Protein AF-A0AAJ4MZG4-F1 (afdb_monomer_lite)

Secondary structure (DSSP, 8-state):
--HHHHHHHHHT--GGGEEEEHHHHHHS--SSEEEEEE-S-THHHHHTT-EES--S--S-S-EEEEETTEEEEEE--HHHHHHHHHHHHHHHHH--TTS-TTSHHHHHHHHHHHHHHHHHHHHHS-----------

pLDDT: mean 84.73, std 14.46, range [44.34, 97.12]

Radius of gyration: 17.93 Å; chains: 1; bounding box: 34×56×42 Å

Organism: Agrobacterium tumefaciens (NCBI:txid358)

Foldseek 3Di:
DDPLVVVCVLLVHDSVQKDFFAPCLQPVDDQATEIEGQHQDCVSCVSSVWDFPDPDDDPDQFTWTDDPRYIYGYHNDPVVSVVVNVLRVLLSVQDDPVADSHDPVSVVVSVVVSVVVVVVVVVVDDPPPPPPDPDD

Structure (mmCIF, N/CA/C/O backbone):
data_AF-A0AAJ4MZG4-F1
#
_entry.id   AF-A0AAJ4MZG4-F1
#
loop_
_atom_site.group_PDB
_atom_site.id
_atom_site.type_symbol
_atom_site.label_atom_id
_atom_site.label_alt_id
_atom_site.label_comp_id
_atom_site.label_asym_id
_atom_site.label_entity_id
_atom_site.label_seq_id
_atom_site.pdbx_PDB_ins_code
_atom_site.Cartn_x
_atom_site.Cartn_y
_atom_site.Cartn_z
_atom_site.occupancy
_atom_site.B_iso_or_equiv
_atom_site.auth_seq_id
_atom_site.auth_comp_id
_atom_site.auth_asym_id
_atom_site.auth_atom_id
_atom_site.pdbx_PDB_model_num
ATOM 1 N N . MET A 1 1 ? -12.271 -14.783 2.545 1.00 46.56 1 MET A N 1
ATOM 2 C CA . MET A 1 1 ? -12.123 -13.377 2.980 1.00 46.56 1 MET A CA 1
ATOM 3 C C . MET A 1 1 ? -10.800 -12.880 2.448 1.00 46.56 1 MET A C 1
ATOM 5 O O . MET A 1 1 ? -9.836 -13.629 2.546 1.00 46.56 1 MET A O 1
ATOM 9 N N . THR A 1 2 ? -10.761 -11.690 1.850 1.00 60.81 2 THR A N 1
ATOM 10 C CA . THR A 1 2 ? -9.483 -11.046 1.522 1.00 60.81 2 THR A CA 1
ATOM 11 C C . THR A 1 2 ? -8.802 -10.603 2.814 1.00 60.81 2 THR A C 1
ATOM 13 O O . THR A 1 2 ? -9.474 -10.344 3.819 1.00 60.81 2 THR A O 1
ATOM 16 N N . THR A 1 3 ? -7.476 -10.518 2.795 1.00 82.44 3 THR A N 1
ATOM 17 C CA . THR A 1 3 ? -6.683 -10.096 3.955 1.00 82.44 3 THR A CA 1
ATOM 18 C C . THR A 1 3 ? -7.025 -8.656 4.378 1.00 82.44 3 THR A C 1
ATOM 20 O O . THR A 1 3 ? -7.066 -8.361 5.566 1.00 82.44 3 THR A O 1
ATOM 23 N N . GLU A 1 4 ? -7.416 -7.785 3.439 1.00 94.19 4 GLU A N 1
ATOM 24 C CA . GLU A 1 4 ? -7.865 -6.404 3.716 1.00 94.19 4 GLU A CA 1
ATOM 25 C C . GLU A 1 4 ? -9.144 -6.346 4.555 1.00 94.19 4 GLU A C 1
ATOM 27 O O . GLU A 1 4 ? -9.235 -5.555 5.487 1.00 94.19 4 GLU A O 1
ATOM 32 N N . THR A 1 5 ? -10.124 -7.219 4.283 1.00 95.44 5 THR A N 1
ATOM 33 C CA . THR A 1 5 ? -11.364 -7.275 5.081 1.00 95.44 5 THR A CA 1
ATOM 34 C C . THR A 1 5 ? -11.074 -7.686 6.526 1.00 95.44 5 THR A C 1
ATOM 36 O O . THR A 1 5 ? -11.738 -7.220 7.451 1.00 95.44 5 THR A O 1
ATOM 39 N N . GLN A 1 6 ? -10.087 -8.564 6.731 1.00 94.44 6 GLN A N 1
ATOM 40 C CA . GLN A 1 6 ? -9.669 -8.982 8.069 1.00 94.44 6 GLN A CA 1
ATOM 41 C C . GLN A 1 6 ? -9.015 -7.820 8.819 1.00 94.44 6 GLN A C 1
ATOM 43 O O . GLN A 1 6 ? -9.451 -7.507 9.923 1.00 94.44 6 GLN A O 1
ATOM 48 N N . ILE A 1 7 ? -8.065 -7.123 8.190 1.00 95.88 7 ILE A N 1
ATOM 49 C CA . ILE A 1 7 ? -7.413 -5.945 8.780 1.00 95.88 7 ILE A CA 1
ATOM 50 C C . ILE A 1 7 ? -8.426 -4.833 9.075 1.00 95.88 7 ILE A C 1
ATOM 52 O O . ILE A 1 7 ? -8.432 -4.300 10.181 1.00 95.88 7 ILE A O 1
ATOM 56 N N . ALA A 1 8 ? -9.342 -4.534 8.152 1.00 97.00 8 ALA A N 1
ATOM 57 C CA . ALA A 1 8 ? -10.393 -3.539 8.369 1.00 97.00 8 ALA A CA 1
ATOM 58 C C . ALA A 1 8 ? -11.258 -3.873 9.595 1.00 97.00 8 ALA A C 1
ATOM 60 O O . ALA A 1 8 ? -11.525 -3.008 10.431 1.00 97.00 8 ALA A O 1
ATOM 61 N N . LYS A 1 9 ? -11.633 -5.150 9.754 1.00 96.19 9 LYS A N 1
ATOM 62 C CA . LYS A 1 9 ? -12.387 -5.628 10.919 1.00 96.19 9 LYS A CA 1
ATOM 63 C C . LYS A 1 9 ? -11.589 -5.496 12.218 1.00 96.19 9 LYS A C 1
ATOM 65 O O . LYS A 1 9 ? -12.149 -5.070 13.222 1.00 96.19 9 LYS A O 1
ATOM 70 N N . GLU A 1 10 ? -10.313 -5.868 12.214 1.00 94.81 10 GLU A N 1
ATOM 71 C CA . GLU A 1 10 ? -9.449 -5.787 13.399 1.00 94.81 10 GLU A CA 1
ATOM 72 C C . GLU A 1 10 ? -9.220 -4.346 13.855 1.00 94.81 10 GLU A C 1
ATOM 74 O O . GLU A 1 10 ? -9.280 -4.056 15.047 1.00 94.81 10 GLU A O 1
ATOM 79 N N . LEU A 1 11 ? -9.023 -3.435 12.902 1.00 95.62 11 LEU A N 1
ATOM 80 C CA . LEU A 1 11 ? -8.846 -2.009 13.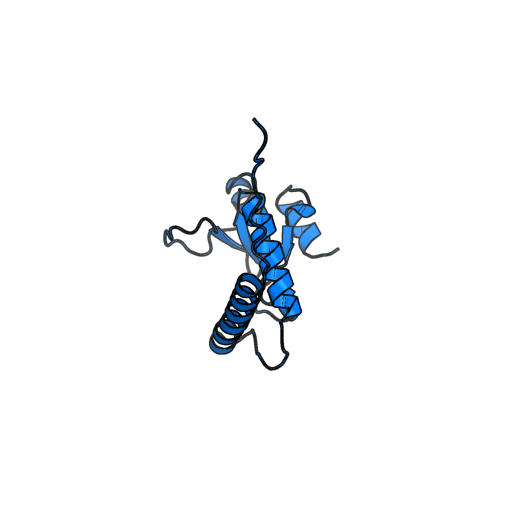163 1.00 95.62 11 LEU A CA 1
ATOM 81 C C . LEU A 1 11 ? -10.186 -1.275 13.355 1.00 95.62 11 LEU A C 1
ATOM 83 O O . LEU A 1 11 ? -10.197 -0.095 13.686 1.00 95.62 11 LEU A O 1
ATOM 87 N N . SER A 1 12 ? -11.327 -1.951 13.180 1.00 95.94 12 SER A N 1
ATOM 88 C CA . SER A 1 12 ? -12.662 -1.336 13.235 1.00 95.94 12 SER A CA 1
ATOM 89 C C . SER A 1 12 ? -12.799 -0.109 12.318 1.00 95.94 12 SER A C 1
ATOM 91 O O . SER A 1 12 ? -13.396 0.900 12.696 1.00 95.94 12 SER A O 1
ATOM 93 N N . VAL A 1 13 ? -12.243 -0.198 11.107 1.00 96.06 13 VAL A N 1
ATOM 94 C CA . VAL A 1 13 ? -12.329 0.834 10.062 1.00 96.06 13 VAL A CA 1
ATOM 95 C C . VAL A 1 13 ? -13.098 0.308 8.842 1.00 96.06 13 VAL A C 1
ATOM 97 O O . VAL A 1 13 ? -13.196 -0.908 8.656 1.00 96.06 13 VAL A O 1
ATOM 100 N N . PRO A 1 14 ? -13.650 1.190 7.989 1.00 96.94 14 PRO A N 1
ATOM 101 C CA . PRO A 1 14 ? -14.229 0.784 6.710 1.00 96.94 14 PRO A CA 1
ATOM 102 C C . PRO A 1 14 ? -13.205 0.068 5.815 1.00 96.94 14 PRO A C 1
ATOM 104 O O . PRO A 1 14 ? -12.018 0.389 5.842 1.00 96.94 14 PRO A O 1
ATOM 107 N N . VAL A 1 15 ? -13.646 -0.898 5.006 1.00 96.50 15 VAL A N 1
ATOM 108 C CA . VAL A 1 15 ? -12.732 -1.699 4.167 1.00 96.50 15 VAL A CA 1
ATOM 109 C C . VAL A 1 15 ? -12.040 -0.856 3.097 1.00 96.50 15 VAL A C 1
ATOM 111 O O . VAL A 1 15 ? -10.883 -1.098 2.780 1.00 96.50 15 VAL A O 1
ATOM 114 N N . GLU A 1 16 ? -12.701 0.189 2.603 1.00 95.94 16 GLU A N 1
ATOM 115 C CA . GLU A 1 16 ? -12.146 1.156 1.654 1.00 95.94 16 GLU A CA 1
ATOM 116 C C . GLU A 1 16 ? -10.991 1.996 2.225 1.00 95.94 16 GLU A C 1
ATOM 118 O O . GLU A 1 16 ? -10.307 2.689 1.473 1.00 95.94 16 GLU A O 1
ATOM 123 N N . ASN A 1 17 ? -10.770 1.937 3.541 1.00 97.12 17 ASN A N 1
ATOM 124 C CA . ASN A 1 17 ? -9.648 2.578 4.219 1.00 97.12 17 ASN A CA 1
ATOM 125 C C . ASN A 1 17 ? -8.440 1.643 4.373 1.00 97.12 17 ASN A C 1
ATOM 127 O O . ASN A 1 17 ? -7.461 2.029 5.007 1.00 97.12 17 ASN A O 1
ATOM 131 N N . VAL A 1 18 ? -8.494 0.425 3.832 1.00 97.12 18 VAL A N 1
ATOM 132 C CA . VAL A 1 18 ? -7.410 -0.557 3.902 1.00 97.12 18 VAL A CA 1
ATOM 133 C C . VAL A 1 18 ? -7.040 -0.988 2.492 1.00 97.12 18 VAL A C 1
ATOM 135 O O . VAL A 1 18 ? -7.883 -1.464 1.737 1.00 97.12 18 VAL A O 1
ATOM 138 N N . CYS A 1 19 ? -5.765 -0.855 2.143 1.00 96.44 19 CYS A N 1
ATOM 139 C CA . CYS A 1 19 ? -5.235 -1.307 0.863 1.00 96.44 19 CYS A CA 1
ATOM 140 C C . CYS A 1 19 ? -3.998 -2.167 1.096 1.00 96.44 19 CYS A C 1
ATOM 142 O O . CYS A 1 19 ? -3.063 -1.745 1.769 1.00 96.44 19 CYS A O 1
ATOM 144 N N . THR A 1 20 ? -3.951 -3.351 0.498 1.00 95.31 20 THR A N 1
ATOM 145 C CA . THR A 1 20 ? -2.714 -4.127 0.385 1.00 95.31 20 THR A CA 1
ATOM 146 C C . THR A 1 20 ? -1.746 -3.339 -0.484 1.00 95.31 20 THR A C 1
ATOM 148 O O . THR A 1 20 ? -2.120 -2.891 -1.565 1.00 95.31 20 THR A O 1
ATOM 151 N N . VAL A 1 21 ? -0.504 -3.175 -0.042 1.00 93.50 21 VAL A N 1
ATOM 152 C CA . VAL A 1 21 ? 0.548 -2.458 -0.772 1.00 93.50 21 VAL A CA 1
ATOM 153 C C . VAL A 1 21 ? 1.836 -3.284 -0.796 1.00 93.50 21 VAL A C 1
ATOM 155 O O . VAL A 1 21 ? 1.835 -4.491 -0.532 1.00 93.50 21 VAL A O 1
ATOM 158 N N . GLY A 1 22 ? 2.939 -2.658 -1.203 1.00 90.25 22 GLY A N 1
ATOM 159 C CA . GLY A 1 22 ? 4.251 -3.289 -1.201 1.00 90.25 22 GLY A CA 1
ATOM 160 C C . GLY A 1 22 ? 4.355 -4.481 -2.152 1.00 90.25 22 GLY A C 1
ATOM 161 O O . GLY A 1 22 ? 3.637 -4.610 -3.146 1.00 90.25 22 GLY A O 1
ATOM 162 N N . SER A 1 23 ? 5.308 -5.358 -1.857 1.00 89.56 23 SER A N 1
ATOM 163 C CA . SER A 1 23 ? 5.680 -6.474 -2.735 1.00 89.56 23 SER A CA 1
ATOM 164 C C . SER A 1 23 ? 4.545 -7.491 -2.944 1.00 89.56 23 SER A C 1
ATOM 166 O O . SER A 1 23 ? 4.357 -7.992 -4.056 1.00 89.56 23 SER A O 1
ATOM 168 N N . THR A 1 24 ? 3.712 -7.705 -1.920 1.00 91.06 24 THR A N 1
ATOM 169 C CA . THR A 1 24 ? 2.519 -8.557 -2.010 1.00 91.06 24 THR A CA 1
ATOM 170 C C . THR A 1 24 ? 1.519 -8.020 -3.038 1.00 91.06 24 THR A C 1
ATOM 172 O O . THR A 1 24 ? 1.070 -8.784 -3.893 1.00 91.06 24 THR A O 1
ATOM 175 N N . LEU A 1 25 ? 1.228 -6.712 -3.044 1.00 92.75 25 LEU A N 1
ATOM 176 C CA . LEU A 1 25 ? 0.388 -6.114 -4.089 1.00 92.75 25 LEU A CA 1
ATOM 177 C C . LEU A 1 25 ? 1.063 -6.189 -5.466 1.00 92.75 25 LEU A C 1
ATOM 179 O O . LEU A 1 25 ? 0.426 -6.582 -6.448 1.00 92.75 25 LEU A O 1
ATOM 183 N N . ILE A 1 26 ? 2.333 -5.785 -5.545 1.00 91.81 26 ILE A N 1
ATOM 184 C CA . ILE A 1 26 ? 3.055 -5.575 -6.805 1.00 91.81 26 ILE A CA 1
ATOM 185 C C . ILE A 1 26 ? 3.214 -6.893 -7.571 1.00 91.81 26 ILE A C 1
ATOM 187 O O . ILE A 1 26 ? 2.809 -6.983 -8.729 1.00 91.81 26 ILE A O 1
ATOM 191 N N . CYS A 1 27 ? 3.746 -7.931 -6.924 1.00 89.50 27 CYS A N 1
ATOM 192 C CA . CYS A 1 27 ? 4.131 -9.173 -7.597 1.00 89.50 27 CYS A CA 1
ATOM 193 C C . CYS A 1 27 ? 3.622 -10.454 -6.920 1.00 89.50 27 CYS A C 1
ATOM 195 O O . CYS A 1 27 ? 3.971 -11.553 -7.357 1.00 89.50 27 CYS A O 1
ATOM 197 N N . GLY A 1 28 ? 2.810 -10.342 -5.862 1.00 87.44 28 GLY A N 1
ATOM 198 C CA . GLY A 1 28 ? 2.280 -11.494 -5.124 1.00 87.44 28 GLY A CA 1
ATOM 199 C C . GLY A 1 28 ? 3.331 -12.251 -4.308 1.00 87.44 28 GLY A C 1
ATOM 200 O O . GLY A 1 28 ? 3.047 -13.336 -3.806 1.00 87.44 28 GLY A O 1
ATOM 201 N N . LYS A 1 29 ? 4.550 -11.713 -4.196 1.00 82.62 29 LYS A N 1
ATOM 202 C CA . LYS A 1 29 ? 5.662 -12.311 -3.454 1.00 82.62 29 LYS A CA 1
ATOM 203 C C . LYS A 1 29 ? 6.266 -11.254 -2.546 1.00 82.62 29 LYS A C 1
ATOM 205 O O . LYS A 1 29 ? 6.707 -10.217 -3.026 1.00 82.62 29 LYS A O 1
ATOM 210 N N . GLY A 1 30 ? 6.339 -11.552 -1.259 1.00 78.62 30 GLY A N 1
ATOM 211 C CA . GLY A 1 30 ? 6.902 -10.671 -0.247 1.00 78.62 30 GLY A CA 1
ATOM 212 C C . GLY A 1 30 ? 7.326 -11.464 0.977 1.00 78.62 30 GLY A C 1
ATOM 213 O O . GLY A 1 30 ? 6.885 -12.597 1.164 1.00 78.62 30 GLY A O 1
ATOM 214 N N . ASN A 1 31 ? 8.208 -10.876 1.783 1.00 82.19 31 ASN A N 1
ATOM 215 C CA . ASN A 1 31 ? 8.523 -11.423 3.105 1.00 82.19 31 ASN A CA 1
ATOM 216 C C . ASN A 1 31 ? 7.414 -11.078 4.108 1.00 82.19 31 ASN A C 1
ATOM 218 O O . ASN A 1 31 ? 7.077 -11.899 4.955 1.00 82.19 31 ASN A O 1
ATOM 222 N N . ASP A 1 32 ? 6.832 -9.888 3.947 1.00 86.56 32 ASP A N 1
ATOM 223 C CA . ASP A 1 32 ? 5.753 -9.349 4.762 1.00 86.56 32 ASP A CA 1
ATOM 224 C C . ASP A 1 32 ? 4.522 -9.051 3.895 1.00 86.56 32 ASP A C 1
ATOM 226 O O . ASP A 1 32 ? 4.604 -8.894 2.668 1.00 86.56 32 ASP A O 1
ATOM 230 N N . ILE A 1 33 ? 3.367 -8.967 4.552 1.00 91.62 33 ILE A N 1
ATOM 231 C CA . ILE A 1 33 ? 2.135 -8.454 3.958 1.00 91.62 33 ILE A CA 1
ATOM 232 C C . ILE A 1 33 ? 1.970 -7.015 4.435 1.00 91.62 33 ILE A C 1
ATOM 234 O O . ILE A 1 33 ? 1.671 -6.776 5.606 1.00 91.62 33 ILE A O 1
ATOM 238 N N . ASP A 1 34 ? 2.183 -6.079 3.516 1.00 92.75 34 ASP A N 1
ATOM 239 C CA . ASP A 1 34 ? 2.087 -4.649 3.777 1.00 92.75 34 ASP A CA 1
ATOM 240 C C . ASP A 1 34 ? 0.666 -4.143 3.505 1.00 92.75 34 ASP A C 1
ATOM 242 O O . ASP A 1 34 ? 0.089 -4.409 2.446 1.00 92.75 34 ASP A O 1
ATOM 246 N N . PHE A 1 35 ? 0.129 -3.361 4.433 1.00 95.44 35 PHE A N 1
ATOM 247 C CA . PHE A 1 35 ? -1.126 -2.636 4.290 1.00 95.44 35 PHE A CA 1
ATOM 248 C C . PHE A 1 35 ? -0.882 -1.146 4.455 1.00 95.44 35 PHE A C 1
ATOM 250 O O . PHE A 1 35 ? -0.165 -0.735 5.357 1.00 95.44 35 PHE A O 1
ATOM 257 N N . LEU A 1 36 ? -1.513 -0.334 3.621 1.00 96.50 36 LEU A N 1
ATOM 258 C CA . LEU A 1 36 ? -1.716 1.082 3.873 1.00 96.50 36 LEU A CA 1
ATOM 259 C C . LEU A 1 36 ? -3.109 1.241 4.485 1.00 96.50 36 LEU A C 1
ATOM 261 O O . LEU A 1 36 ? -4.092 0.776 3.900 1.00 96.50 36 LEU A O 1
ATOM 265 N N . CYS A 1 37 ? -3.193 1.885 5.646 1.00 96.81 37 CYS A N 1
ATOM 266 C CA . CYS A 1 37 ? -4.436 2.025 6.398 1.00 96.81 37 CYS A CA 1
ATOM 267 C C . CYS A 1 37 ? -4.708 3.491 6.740 1.00 96.81 37 CYS A C 1
ATOM 269 O O . CYS A 1 37 ? -3.911 4.129 7.427 1.00 96.81 37 CYS A O 1
ATOM 271 N N . LEU A 1 38 ? -5.871 3.996 6.323 1.00 96.56 38 LEU A N 1
ATOM 272 C CA . LEU A 1 38 ? -6.405 5.267 6.800 1.00 96.56 38 LEU A CA 1
ATOM 273 C C . LEU A 1 38 ? -7.085 5.048 8.157 1.00 96.56 38 LEU A C 1
ATOM 275 O O . LEU A 1 38 ? -8.206 4.531 8.234 1.00 96.56 38 LEU A O 1
ATOM 279 N N . VAL A 1 39 ? -6.396 5.439 9.224 1.00 95.06 39 VAL A N 1
ATOM 280 C CA . VAL A 1 39 ? -6.829 5.258 10.612 1.00 95.06 39 VAL A CA 1
ATOM 281 C C . VAL A 1 39 ? -7.100 6.609 11.281 1.00 95.06 39 VAL A C 1
ATOM 283 O O . VAL A 1 39 ? -6.442 7.599 10.968 1.00 95.06 39 VAL A O 1
ATOM 286 N N . PRO A 1 40 ? -8.063 6.683 12.216 1.00 91.00 40 PRO A N 1
ATOM 287 C CA . PRO A 1 40 ? -8.363 7.927 12.923 1.00 91.00 40 PRO A CA 1
ATOM 288 C C . PRO A 1 40 ? -7.310 8.286 13.984 1.00 91.00 40 PRO A C 1
ATOM 290 O O . PRO A 1 40 ? -7.159 9.460 14.309 1.00 91.00 40 PRO A O 1
ATOM 293 N N . SER A 1 41 ? -6.616 7.290 14.548 1.00 91.19 41 SER A N 1
ATOM 294 C CA . SER A 1 41 ? -5.551 7.468 15.539 1.00 91.19 41 SER A CA 1
ATOM 295 C C . SER A 1 41 ? -4.736 6.186 15.738 1.00 91.19 41 SER A C 1
ATOM 297 O O . SER A 1 41 ? -5.217 5.077 15.481 1.00 91.19 41 SER A O 1
ATOM 299 N N . ASP A 1 42 ? -3.534 6.339 16.291 1.00 91.38 42 ASP A N 1
ATOM 300 C CA . ASP A 1 42 ? -2.628 5.237 16.637 1.00 91.38 42 ASP A CA 1
ATOM 301 C C . ASP A 1 42 ? -3.192 4.292 17.708 1.00 91.38 42 ASP A C 1
ATOM 303 O O . ASP A 1 42 ? -2.869 3.104 17.742 1.00 91.38 42 ASP A O 1
ATOM 307 N N . GLU A 1 43 ? -4.101 4.774 18.560 1.00 92.44 43 GLU A N 1
ATOM 308 C CA . GLU A 1 43 ? -4.760 3.957 19.588 1.00 92.44 43 GLU A CA 1
ATOM 309 C C . GLU A 1 43 ? -5.498 2.749 18.992 1.00 92.44 43 GLU A C 1
ATOM 311 O O . GLU A 1 43 ? -5.630 1.703 19.632 1.00 92.44 43 GLU A O 1
ATOM 316 N N . VAL A 1 44 ? -5.988 2.871 17.755 1.00 94.06 44 VAL A N 1
ATOM 317 C CA . VAL A 1 44 ? -6.611 1.764 17.020 1.00 94.06 44 VAL A CA 1
ATOM 318 C C . VAL A 1 44 ? -5.612 0.627 16.791 1.00 94.06 44 VAL A C 1
ATOM 320 O O . VAL A 1 44 ? -5.953 -0.536 17.006 1.00 94.06 44 VAL A O 1
ATOM 323 N N . LEU A 1 45 ? -4.378 0.960 16.416 1.00 94.94 45 LEU A N 1
ATOM 324 C CA . LEU A 1 45 ? -3.312 0.002 16.121 1.00 94.94 45 LEU A CA 1
ATOM 325 C C . LEU A 1 45 ? -2.820 -0.672 17.403 1.00 94.94 45 LEU A C 1
ATOM 327 O O . LEU A 1 45 ? -2.727 -1.900 17.452 1.00 94.94 45 LEU A O 1
ATOM 331 N N . VAL A 1 46 ? -2.616 0.113 18.466 1.00 94.56 46 VAL A N 1
ATOM 332 C CA . VAL A 1 46 ? -2.231 -0.396 19.792 1.00 94.56 46 VAL A CA 1
ATOM 333 C C . VAL A 1 46 ? -3.273 -1.383 20.325 1.00 94.56 46 VAL A C 1
ATOM 335 O O . VAL A 1 46 ? -2.921 -2.482 20.752 1.00 94.56 46 VAL A O 1
ATOM 338 N N . ARG A 1 47 ? -4.572 -1.048 20.253 1.00 94.62 47 ARG A N 1
ATOM 339 C CA . ARG A 1 47 ? -5.656 -1.958 20.680 1.00 94.62 47 ARG A CA 1
ATOM 340 C C . ARG A 1 47 ? -5.714 -3.244 19.856 1.00 94.62 47 ARG A C 1
ATOM 342 O O . ARG A 1 47 ? -6.055 -4.289 20.401 1.00 94.62 47 ARG A O 1
ATOM 349 N N . ALA A 1 48 ? -5.369 -3.177 18.571 1.00 94.38 48 ALA A N 1
ATOM 350 C CA . ALA A 1 48 ? -5.268 -4.341 17.692 1.00 94.38 48 ALA A CA 1
ATOM 351 C C . ALA A 1 48 ? -3.956 -5.138 17.878 1.00 94.38 48 ALA A C 1
ATOM 353 O O . ALA A 1 48 ? -3.740 -6.146 17.198 1.00 94.38 48 ALA A O 1
ATOM 354 N N . GLY A 1 49 ? -3.086 -4.724 18.807 1.00 95.19 49 GLY A N 1
ATOM 355 C CA . GLY A 1 49 ? -1.848 -5.420 19.152 1.00 95.19 49 GLY A CA 1
ATOM 356 C C . GLY A 1 49 ? -0.692 -5.174 18.183 1.00 95.19 49 GLY A C 1
ATOM 357 O O . GLY A 1 49 ? 0.243 -5.974 18.150 1.00 95.19 49 GLY A O 1
ATOM 358 N N . PHE A 1 50 ? -0.755 -4.112 17.379 1.00 94.44 50 PHE A N 1
ATOM 359 C CA . PHE A 1 50 ? 0.384 -3.652 16.591 1.00 94.44 50 PHE A CA 1
ATOM 360 C C . PHE A 1 50 ? 1.334 -2.814 17.449 1.00 94.44 50 PHE A C 1
ATOM 362 O O . PHE A 1 50 ? 0.915 -2.138 18.389 1.00 94.44 50 PHE A O 1
ATOM 369 N N . GLN A 1 51 ? 2.614 -2.840 17.093 1.00 93.50 51 GLN A N 1
ATOM 370 C CA . GLN A 1 51 ? 3.664 -2.045 17.729 1.00 93.50 51 GLN A CA 1
ATOM 371 C C . GLN A 1 51 ? 4.392 -1.217 16.664 1.00 93.50 51 GLN A C 1
ATOM 373 O O . GLN A 1 51 ? 4.500 -1.693 15.533 1.00 93.50 51 GLN A O 1
ATOM 378 N N . PRO A 1 52 ? 4.885 -0.007 16.974 1.00 90.00 52 PRO A N 1
ATOM 379 C CA . PRO A 1 52 ? 5.703 0.758 16.035 1.00 90.00 52 PRO A CA 1
ATOM 380 C C . PRO A 1 52 ? 6.900 -0.072 15.542 1.00 90.00 52 PRO A C 1
ATOM 382 O O . PRO A 1 52 ? 7.617 -0.663 16.345 1.00 90.00 52 PRO A O 1
ATOM 385 N N . ASP A 1 53 ? 7.098 -0.145 14.224 1.00 82.81 53 ASP A N 1
ATOM 386 C CA . ASP A 1 53 ? 8.169 -0.945 13.595 1.00 82.81 53 ASP A CA 1
ATOM 387 C C . ASP A 1 53 ? 9.530 -0.225 13.636 1.00 82.81 53 ASP A C 1
ATOM 389 O O . ASP A 1 53 ? 10.590 -0.840 13.543 1.00 82.81 53 ASP A O 1
ATOM 393 N N . ILE A 1 54 ? 9.511 1.106 13.765 1.00 68.62 54 ILE A N 1
ATOM 394 C CA . ILE A 1 54 ? 10.699 1.960 13.796 1.00 68.62 54 ILE A CA 1
ATOM 395 C C . ILE A 1 54 ? 10.519 2.966 14.940 1.00 68.62 54 ILE A C 1
ATOM 397 O O . ILE A 1 54 ? 9.626 3.804 14.889 1.00 68.62 54 ILE A O 1
ATOM 401 N N . GLU A 1 55 ? 11.371 2.886 15.966 1.00 56.44 55 GLU A N 1
ATOM 402 C CA . GLU A 1 55 ? 11.403 3.832 17.104 1.00 56.44 55 GLU A CA 1
ATOM 403 C C . GLU A 1 55 ? 12.157 5.137 16.785 1.00 56.44 55 GLU A C 1
ATOM 405 O O . GLU A 1 55 ? 12.245 6.036 17.617 1.00 56.44 55 GLU A O 1
ATOM 410 N N . VAL A 1 56 ? 12.736 5.250 15.587 1.00 55.22 56 VAL A N 1
ATOM 411 C CA . VAL A 1 56 ? 13.453 6.452 15.150 1.00 55.22 56 VAL A CA 1
ATOM 412 C C . VAL A 1 56 ? 12.442 7.445 14.583 1.00 55.22 56 VAL A C 1
ATOM 414 O O . VAL A 1 56 ? 11.812 7.155 13.566 1.00 55.22 56 VAL A O 1
ATOM 417 N N . GLU A 1 57 ? 12.312 8.612 15.218 1.00 51.34 57 GLU A N 1
ATOM 418 C CA . GLU A 1 57 ? 11.573 9.758 14.676 1.00 51.34 57 GLU A CA 1
ATOM 419 C C . GLU A 1 57 ? 12.144 10.126 13.299 1.00 51.34 57 GLU A C 1
ATOM 421 O O . GLU A 1 57 ? 13.186 10.769 13.178 1.00 51.34 57 GLU A O 1
ATOM 426 N N . TYR A 1 58 ? 11.470 9.697 12.238 1.00 53.09 58 TYR A N 1
ATOM 427 C CA . TYR A 1 58 ? 11.605 10.319 10.930 1.00 53.09 58 TYR A CA 1
ATOM 428 C C . TYR A 1 58 ? 10.456 11.310 10.772 1.00 53.09 58 TYR A C 1
ATOM 430 O O . TYR A 1 58 ? 9.326 11.010 11.149 1.00 53.09 58 TYR A O 1
ATOM 438 N N . GLU A 1 59 ? 10.721 12.456 10.144 1.00 55.91 59 GLU A N 1
ATOM 439 C CA . GLU A 1 59 ? 9.707 13.428 9.701 1.00 55.91 59 GLU A CA 1
ATOM 440 C C . GLU A 1 59 ? 8.870 12.875 8.525 1.00 55.91 59 GLU A C 1
ATOM 442 O O . GLU A 1 59 ? 8.639 13.545 7.520 1.00 55.91 59 GLU A O 1
ATOM 447 N N . SER A 1 60 ? 8.473 11.603 8.584 1.00 60.62 60 SER A N 1
ATOM 448 C CA . SER A 1 60 ? 7.562 11.007 7.621 1.00 60.62 60 SER A CA 1
ATOM 449 C C . SER A 1 60 ? 6.155 11.013 8.211 1.00 60.62 60 SER A C 1
ATOM 451 O O . SER A 1 60 ? 5.978 10.543 9.333 1.00 60.62 60 SER A O 1
ATOM 453 N N . PRO A 1 61 ? 5.132 11.459 7.462 1.00 63.97 61 PRO A N 1
ATOM 454 C CA . PRO A 1 61 ? 3.742 11.271 7.871 1.00 63.97 61 PRO A CA 1
ATOM 455 C C . PRO A 1 61 ? 3.321 9.789 7.848 1.00 63.97 61 PRO A C 1
ATOM 457 O O . PRO A 1 61 ? 2.209 9.463 8.252 1.00 63.97 61 PRO A O 1
ATOM 460 N N . LEU A 1 62 ? 4.181 8.895 7.339 1.00 72.44 62 LEU A N 1
ATOM 461 C CA . LEU A 1 62 ? 3.957 7.457 7.268 1.00 72.44 62 LEU A CA 1
ATOM 462 C C . LEU A 1 62 ? 4.577 6.782 8.491 1.00 72.44 62 LEU A C 1
ATOM 464 O O . LEU A 1 62 ? 5.792 6.586 8.552 1.00 72.44 62 LEU A O 1
ATOM 468 N N . GLN A 1 63 ? 3.736 6.369 9.434 1.00 83.19 63 GLN A N 1
ATOM 469 C CA . GLN A 1 63 ? 4.185 5.575 10.572 1.00 83.19 63 GLN A CA 1
ATOM 470 C C . GLN A 1 63 ? 3.959 4.090 10.290 1.00 83.19 63 GLN A C 1
ATOM 472 O O . GLN A 1 63 ? 2.855 3.675 9.936 1.00 83.19 63 GLN A O 1
ATOM 477 N N . SER A 1 64 ? 5.012 3.282 10.423 1.00 89.56 64 SER A N 1
ATOM 478 C CA . SER A 1 64 ? 4.952 1.835 10.192 1.00 89.56 64 SER A CA 1
ATOM 479 C C . SER A 1 64 ? 4.713 1.094 11.504 1.00 89.56 64 SER A C 1
ATOM 481 O O . SER A 1 64 ? 5.369 1.368 12.510 1.00 89.56 64 SER A O 1
ATOM 483 N N . TRP A 1 65 ? 3.794 0.138 11.480 1.00 93.25 65 TRP A N 1
ATOM 484 C CA . TRP A 1 65 ? 3.316 -0.628 12.624 1.00 93.25 65 TRP A CA 1
ATOM 485 C C . TRP A 1 65 ? 3.319 -2.114 12.288 1.00 93.25 65 TRP A C 1
ATOM 487 O O . TRP A 1 65 ? 2.792 -2.523 11.258 1.00 93.25 65 TRP A O 1
ATOM 497 N N . ARG A 1 66 ? 3.863 -2.955 13.163 1.00 93.12 66 ARG A N 1
ATOM 498 C CA . ARG A 1 66 ? 4.078 -4.374 12.883 1.00 93.12 66 ARG A CA 1
ATOM 499 C C . ARG A 1 66 ? 3.389 -5.278 13.897 1.00 93.12 66 ARG A C 1
ATOM 501 O O . ARG A 1 66 ? 3.321 -4.985 15.090 1.00 93.12 66 ARG A O 1
ATOM 508 N N . ARG A 1 67 ? 2.904 -6.419 13.402 1.00 92.81 67 ARG A N 1
ATOM 509 C CA . ARG A 1 67 ? 2.465 -7.569 14.201 1.00 92.81 67 ARG A CA 1
ATOM 510 C C . ARG A 1 67 ? 2.819 -8.862 13.464 1.00 92.81 67 ARG A C 1
ATOM 512 O O . ARG A 1 67 ? 2.092 -9.313 12.578 1.00 92.81 67 ARG A O 1
ATOM 519 N N . GLY A 1 68 ? 3.957 -9.459 13.816 1.00 90.62 68 GLY A N 1
ATOM 520 C CA . GLY A 1 68 ? 4.502 -10.612 13.093 1.00 90.62 68 GLY A CA 1
ATOM 521 C C . GLY A 1 68 ? 4.917 -10.237 11.666 1.00 90.62 68 GLY A C 1
ATOM 522 O O . GLY A 1 68 ? 5.689 -9.301 11.480 1.00 90.62 68 GLY A O 1
ATOM 523 N N . SER A 1 69 ? 4.394 -10.953 10.667 1.00 89.88 69 SER A N 1
ATOM 524 C CA . SER A 1 69 ? 4.637 -10.699 9.233 1.00 89.88 69 SER A CA 1
ATOM 525 C C . SER A 1 69 ? 3.645 -9.714 8.600 1.00 89.88 69 SER A C 1
ATOM 527 O O . SER A 1 69 ? 3.610 -9.569 7.379 1.00 89.88 69 SER A O 1
ATOM 529 N N . ILE A 1 70 ? 2.769 -9.105 9.405 1.00 93.00 70 ILE A N 1
ATOM 530 C CA . ILE A 1 70 ? 1.824 -8.084 8.954 1.00 93.00 70 ILE A CA 1
ATOM 531 C C . ILE A 1 70 ? 2.413 -6.724 9.300 1.00 93.00 70 ILE A C 1
ATOM 533 O O . ILE A 1 70 ? 2.689 -6.447 10.471 1.00 93.00 70 ILE A O 1
ATOM 537 N N . ASN A 1 71 ? 2.564 -5.890 8.279 1.00 93.62 71 ASN A N 1
ATOM 538 C CA . ASN A 1 71 ? 2.997 -4.511 8.400 1.00 93.62 71 ASN A CA 1
ATOM 539 C C . ASN A 1 71 ? 1.848 -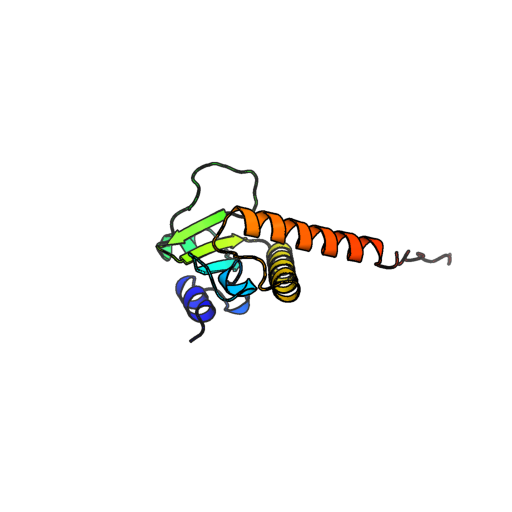3.577 7.999 1.00 93.62 71 ASN A C 1
ATOM 541 O O . ASN A 1 71 ? 1.183 -3.796 6.989 1.00 93.62 71 ASN A O 1
ATOM 545 N N . VAL A 1 72 ? 1.607 -2.545 8.797 1.00 93.94 72 VAL A N 1
ATOM 546 C CA . VAL A 1 72 ? 0.595 -1.514 8.580 1.00 93.94 72 VAL A CA 1
ATOM 547 C C . VAL A 1 72 ? 1.289 -0.164 8.531 1.00 93.94 72 VAL A C 1
ATOM 549 O O . VAL A 1 72 ? 1.891 0.282 9.499 1.00 93.94 72 VAL A O 1
ATOM 552 N N . ILE A 1 73 ? 1.162 0.504 7.400 1.00 93.88 73 ILE A N 1
ATOM 553 C CA . ILE A 1 73 ? 1.559 1.884 7.192 1.00 93.88 73 ILE A CA 1
ATOM 554 C C . ILE A 1 73 ? 0.322 2.728 7.489 1.00 93.88 73 ILE A C 1
ATOM 556 O O . ILE A 1 73 ? -0.660 2.706 6.743 1.00 93.88 73 ILE A O 1
ATOM 560 N N . ALA A 1 74 ? 0.342 3.406 8.628 1.00 93.00 74 ALA A N 1
ATOM 561 C CA . ALA A 1 74 ? -0.775 4.181 9.135 1.00 93.00 74 ALA A CA 1
ATOM 562 C C . ALA A 1 74 ? -0.705 5.623 8.634 1.00 93.00 74 ALA A C 1
ATOM 564 O O . ALA A 1 74 ? 0.346 6.262 8.694 1.00 93.00 74 ALA A O 1
ATOM 565 N N . VAL A 1 75 ? -1.840 6.129 8.156 1.00 93.06 75 VAL A N 1
ATOM 566 C CA . VAL A 1 75 ? -2.030 7.527 7.755 1.00 93.06 75 VAL A CA 1
ATOM 567 C C . VAL A 1 75 ? -3.366 8.035 8.283 1.00 93.06 75 VAL A C 1
ATOM 569 O O . VAL A 1 75 ? -4.294 7.253 8.478 1.00 93.06 75 VAL A O 1
ATOM 572 N N . ASN A 1 76 ? -3.487 9.346 8.480 1.00 91.81 76 ASN A N 1
ATOM 573 C CA . ASN A 1 76 ? -4.731 10.004 8.901 1.00 91.81 76 ASN A CA 1
ATOM 574 C C . ASN A 1 76 ? -5.281 10.995 7.853 1.00 91.81 76 ASN A C 1
ATOM 576 O O . ASN A 1 76 ? -6.392 11.501 8.006 1.00 91.81 76 ASN A O 1
ATOM 580 N N . ASP A 1 77 ? -4.544 11.232 6.765 1.00 92.19 77 ASP A N 1
ATOM 581 C CA . ASP A 1 77 ? -4.942 12.102 5.660 1.00 92.19 77 ASP A CA 1
ATOM 582 C C . ASP A 1 77 ? -5.504 11.276 4.489 1.00 92.19 77 ASP A C 1
ATOM 584 O O . ASP A 1 77 ? -4.843 10.391 3.935 1.00 92.19 77 ASP A O 1
ATOM 588 N N . ARG A 1 78 ? -6.747 11.578 4.090 1.00 93.94 78 ARG A N 1
ATOM 589 C CA . ARG A 1 78 ? -7.460 10.884 3.004 1.00 93.94 78 ARG A CA 1
ATOM 590 C C . ARG A 1 78 ? -6.839 11.137 1.629 1.00 93.94 78 ARG A C 1
ATOM 592 O O . ARG A 1 78 ? -6.806 10.216 0.817 1.00 93.94 78 ARG A O 1
ATOM 599 N N . ALA A 1 79 ? -6.405 12.360 1.335 1.00 93.56 79 ALA A N 1
ATOM 600 C CA . ALA A 1 79 ? -5.812 12.698 0.044 1.00 93.56 79 ALA A CA 1
ATOM 601 C C . ALA A 1 79 ? -4.453 12.010 -0.114 1.00 93.56 79 ALA A C 1
ATOM 603 O O . ALA A 1 79 ? -4.161 11.438 -1.168 1.00 93.56 79 ALA A O 1
ATOM 604 N N . PHE A 1 80 ? -3.667 11.990 0.959 1.00 91.44 80 PHE A N 1
ATOM 605 C CA . PHE A 1 80 ? -2.410 11.263 1.012 1.00 91.44 80 PHE A CA 1
ATOM 606 C C . PHE A 1 80 ? -2.624 9.751 0.871 1.00 91.44 80 PHE A C 1
ATOM 608 O O . PHE A 1 80 ? -2.006 9.134 0.007 1.00 91.44 80 PHE A O 1
ATOM 615 N N . PHE A 1 81 ? -3.581 9.168 1.605 1.00 94.31 81 PHE A N 1
ATOM 616 C CA . PHE A 1 81 ? -3.967 7.760 1.451 1.00 94.31 81 PHE A CA 1
ATOM 617 C C . PHE A 1 81 ? -4.288 7.408 -0.008 1.00 94.31 81 PHE A C 1
ATOM 619 O O . PHE A 1 81 ? -3.721 6.470 -0.563 1.00 94.31 81 PHE A O 1
ATOM 626 N N . LEU A 1 82 ? -5.167 8.180 -0.655 1.00 94.44 82 LEU A N 1
ATOM 627 C CA . LEU A 1 82 ? -5.558 7.936 -2.047 1.00 94.44 82 LEU A CA 1
ATOM 628 C C . LEU A 1 82 ? -4.377 8.071 -3.018 1.00 94.44 82 LEU A C 1
ATOM 630 O O . LEU A 1 82 ? -4.286 7.303 -3.977 1.00 94.44 82 LEU A O 1
ATOM 634 N N . SER A 1 83 ? -3.473 9.017 -2.762 1.00 91.62 83 SER A N 1
ATOM 635 C CA . SER A 1 83 ? -2.265 9.219 -3.569 1.00 91.62 83 SER A CA 1
ATOM 636 C C . SER A 1 83 ? -1.330 8.012 -3.482 1.00 91.62 83 SER A C 1
ATOM 638 O O . SER A 1 83 ? -0.894 7.491 -4.508 1.00 91.62 83 SER A O 1
ATOM 640 N N . GLU A 1 84 ? -1.088 7.503 -2.275 1.00 91.75 84 GLU A N 1
ATOM 641 C CA . GLU A 1 84 ? -0.243 6.328 -2.047 1.00 91.75 84 GLU A CA 1
ATOM 642 C C . GLU A 1 84 ? -0.871 5.042 -2.608 1.00 91.75 84 GLU A C 1
ATOM 644 O O . GLU A 1 84 ? -0.174 4.230 -3.222 1.00 91.75 84 GLU A O 1
ATOM 649 N N . VAL A 1 85 ? -2.199 4.878 -2.507 1.00 93.62 85 VAL A N 1
ATOM 650 C CA . VAL A 1 85 ? -2.919 3.787 -3.192 1.00 93.62 85 VAL A CA 1
ATOM 651 C C . VAL A 1 85 ? -2.684 3.865 -4.702 1.00 93.62 85 VAL A C 1
ATOM 653 O O . VAL A 1 85 ? -2.319 2.864 -5.325 1.00 93.62 85 VAL A O 1
ATOM 656 N N . ALA A 1 86 ? -2.843 5.045 -5.306 1.00 91.44 86 ALA A N 1
ATOM 657 C CA . ALA A 1 86 ? -2.621 5.227 -6.738 1.00 91.44 86 ALA A CA 1
ATOM 658 C C . ALA A 1 86 ? -1.172 4.902 -7.145 1.00 91.44 8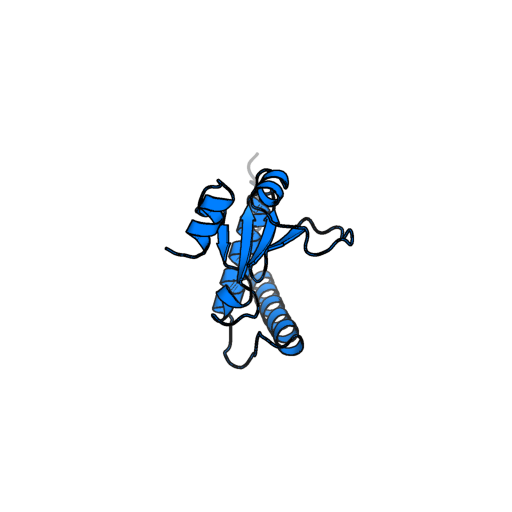6 ALA A C 1
ATOM 660 O O . ALA A 1 86 ? -0.958 4.223 -8.153 1.00 91.44 86 ALA A O 1
ATOM 661 N N . ILE A 1 87 ? -0.183 5.310 -6.341 1.00 89.31 87 ILE A N 1
ATOM 662 C CA . ILE A 1 87 ? 1.232 4.968 -6.549 1.00 89.31 87 ILE A CA 1
ATOM 663 C C . ILE A 1 87 ? 1.441 3.450 -6.492 1.00 89.31 87 ILE A C 1
ATOM 665 O O . ILE A 1 87 ? 2.097 2.892 -7.373 1.00 89.31 87 ILE A O 1
ATOM 669 N N . ALA A 1 88 ? 0.861 2.763 -5.506 1.00 91.56 88 ALA A N 1
ATOM 670 C CA . ALA A 1 88 ? 1.016 1.321 -5.334 1.00 91.56 88 ALA A CA 1
ATOM 671 C C . ALA A 1 88 ? 0.437 0.525 -6.522 1.00 91.56 88 ALA A C 1
ATOM 673 O O . ALA A 1 88 ? 1.084 -0.394 -7.037 1.00 91.56 88 ALA A O 1
ATOM 674 N N . TYR A 1 89 ? -0.741 0.912 -7.021 1.00 92.31 89 TYR A N 1
ATOM 675 C CA . TYR A 1 89 ? -1.329 0.314 -8.226 1.00 92.31 89 TYR A CA 1
ATOM 676 C C . TYR A 1 89 ? -0.569 0.687 -9.506 1.00 92.31 89 TYR A C 1
ATOM 678 O O . TYR A 1 89 ? -0.423 -0.155 -10.395 1.00 92.31 89 TYR A O 1
ATOM 686 N N . GLY A 1 90 ? -0.029 1.905 -9.594 1.00 90.44 90 GLY A N 1
ATOM 687 C CA . GLY A 1 90 ? 0.871 2.307 -10.675 1.00 90.44 90 GLY A CA 1
ATOM 688 C C . GLY A 1 90 ? 2.132 1.441 -10.716 1.00 90.44 90 GLY A C 1
ATOM 689 O O . GLY A 1 90 ? 2.486 0.911 -11.767 1.00 90.44 90 GLY A O 1
ATOM 690 N N . ALA A 1 91 ? 2.759 1.207 -9.561 1.00 91.69 91 ALA A N 1
ATOM 691 C CA . ALA A 1 91 ? 3.891 0.296 -9.440 1.00 91.69 91 ALA A CA 1
ATOM 692 C C . ALA A 1 91 ? 3.505 -1.128 -9.863 1.00 91.69 91 ALA A C 1
ATOM 694 O O . ALA A 1 91 ? 4.198 -1.733 -10.674 1.00 91.69 91 ALA A O 1
ATOM 695 N N . LYS A 1 92 ? 2.363 -1.652 -9.402 1.00 92.94 92 LYS A N 1
ATOM 696 C CA . LYS A 1 92 ? 1.861 -2.963 -9.844 1.00 92.94 92 LYS A CA 1
ATOM 697 C C . LYS A 1 92 ? 1.739 -3.060 -11.370 1.00 92.94 92 LYS A C 1
ATOM 699 O O . LYS A 1 92 ? 2.134 -4.072 -11.940 1.00 92.94 92 LYS A O 1
ATOM 704 N N . ALA A 1 93 ? 1.213 -2.027 -12.028 1.00 91.31 93 ALA A N 1
ATOM 705 C CA . ALA A 1 93 ? 1.046 -2.005 -13.482 1.00 91.31 93 ALA A CA 1
ATOM 706 C C . ALA A 1 93 ? 2.380 -1.979 -14.250 1.00 91.31 93 ALA A C 1
ATOM 708 O O . ALA A 1 93 ? 2.449 -2.475 -15.371 1.00 91.31 93 ALA A O 1
ATOM 709 N N . LEU A 1 94 ? 3.432 -1.419 -13.649 1.00 91.00 94 LEU A N 1
ATOM 710 C CA . LEU A 1 94 ? 4.778 -1.332 -14.227 1.00 91.00 94 LEU A CA 1
ATOM 711 C C . LEU A 1 94 ? 5.674 -2.521 -13.871 1.00 91.00 94 LEU A C 1
ATOM 713 O O . LEU A 1 94 ? 6.822 -2.578 -14.317 1.00 91.00 94 LEU A O 1
ATOM 717 N N . PHE A 1 95 ? 5.199 -3.436 -13.026 1.00 91.44 95 PHE A N 1
ATOM 718 C CA . PHE A 1 95 ? 6.018 -4.536 -12.550 1.00 91.44 95 PHE A CA 1
ATOM 719 C C . PHE A 1 95 ? 6.460 -5.451 -13.694 1.00 91.44 95 PHE A C 1
ATOM 721 O O . PHE A 1 95 ? 5.653 -5.938 -14.484 1.00 91.44 95 PHE A O 1
ATOM 728 N N . ASP A 1 96 ? 7.760 -5.733 -13.720 1.00 86.94 96 ASP A N 1
ATOM 729 C CA . ASP A 1 96 ? 8.394 -6.672 -14.636 1.00 86.94 96 ASP A CA 1
ATOM 730 C C . ASP A 1 96 ? 8.991 -7.825 -13.820 1.00 86.94 96 ASP A C 1
ATOM 732 O O . ASP A 1 96 ? 9.753 -7.609 -12.875 1.00 86.94 96 ASP A O 1
ATOM 736 N N . SER A 1 97 ? 8.668 -9.059 -14.217 1.00 85.31 97 SER A N 1
ATOM 737 C CA . SER A 1 97 ? 9.126 -10.298 -13.575 1.00 85.31 97 SER A CA 1
ATOM 738 C C . SER A 1 97 ? 10.649 -10.448 -13.460 1.00 85.31 97 SER A C 1
ATOM 740 O O . SER A 1 97 ? 11.111 -11.295 -12.696 1.00 85.31 97 SER A O 1
ATOM 742 N N . ARG A 1 98 ? 11.430 -9.630 -14.178 1.00 88.06 98 ARG A N 1
ATOM 743 C CA . ARG A 1 98 ? 12.893 -9.574 -14.061 1.00 88.06 98 ARG A CA 1
ATOM 744 C C . ARG A 1 98 ? 13.399 -9.030 -12.720 1.00 88.06 98 ARG A C 1
ATOM 746 O O . ARG A 1 98 ? 14.579 -9.195 -12.435 1.00 88.06 98 ARG A O 1
ATOM 753 N N . PHE A 1 99 ? 12.556 -8.354 -11.937 1.00 88.44 99 PHE A N 1
ATOM 754 C CA . PHE A 1 99 ? 12.922 -7.827 -10.620 1.00 88.44 99 PHE A CA 1
ATOM 755 C C . PHE A 1 99 ? 12.528 -8.811 -9.508 1.00 88.44 99 PHE A C 1
ATOM 757 O O . PHE A 1 99 ? 11.340 -9.092 -9.317 1.00 88.44 99 PHE A O 1
ATOM 764 N N . ASP A 1 100 ? 13.493 -9.298 -8.718 1.00 88.38 100 ASP A N 1
ATOM 765 C CA . ASP A 1 100 ? 13.197 -10.077 -7.509 1.00 88.38 100 ASP A CA 1
ATOM 766 C C . ASP A 1 100 ? 12.962 -9.155 -6.306 1.00 88.38 100 ASP A C 1
ATOM 768 O O . ASP A 1 100 ? 13.884 -8.765 -5.584 1.00 88.38 100 ASP A O 1
ATOM 772 N N . MET A 1 101 ? 11.687 -8.865 -6.039 1.00 87.62 101 MET A N 1
ATOM 773 C CA . MET A 1 101 ? 11.250 -7.973 -4.957 1.00 87.62 101 MET A CA 1
ATOM 774 C C . MET A 1 101 ? 11.633 -8.443 -3.540 1.00 87.62 101 MET A C 1
ATOM 776 O O . MET A 1 101 ? 11.519 -7.668 -2.585 1.00 87.62 101 MET A O 1
ATOM 780 N N . ARG A 1 102 ? 12.141 -9.670 -3.363 1.00 84.38 102 ARG A N 1
ATOM 781 C CA . ARG A 1 102 ? 12.676 -10.139 -2.071 1.00 84.38 102 ARG A CA 1
ATOM 782 C C . ARG A 1 102 ? 14.057 -9.559 -1.774 1.00 84.38 102 ARG A C 1
ATOM 784 O O . ARG A 1 102 ? 14.412 -9.394 -0.604 1.00 84.38 102 ARG A O 1
ATOM 791 N N . THR A 1 103 ? 14.811 -9.165 -2.798 1.00 86.00 103 THR A N 1
ATOM 792 C CA . THR A 1 103 ? 16.139 -8.561 -2.638 1.00 86.00 103 THR A CA 1
ATOM 793 C C . THR A 1 103 ? 16.046 -7.039 -2.516 1.00 86.00 103 THR A C 1
ATOM 795 O O . THR A 1 103 ? 15.216 -6.391 -3.150 1.00 86.00 103 THR A O 1
ATOM 798 N N . ARG A 1 104 ? 16.894 -6.431 -1.675 1.00 85.88 104 ARG A N 1
ATOM 799 C CA . ARG A 1 104 ? 16.917 -4.964 -1.516 1.00 85.88 104 ARG A CA 1
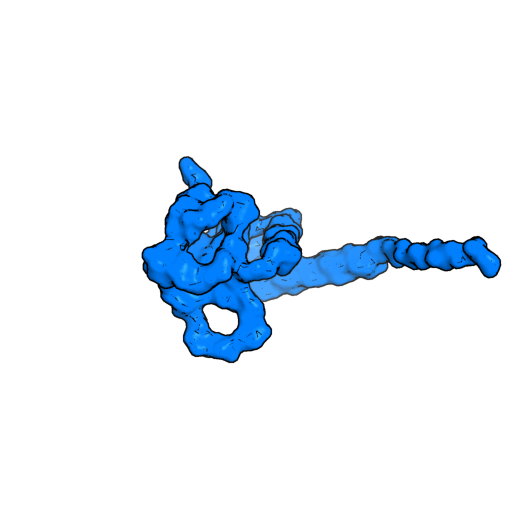ATOM 800 C C . ARG A 1 104 ? 17.328 -4.262 -2.808 1.00 85.88 104 ARG A C 1
ATOM 802 O O . ARG A 1 104 ? 16.767 -3.219 -3.129 1.00 85.88 104 ARG A O 1
ATOM 809 N N . GLU A 1 105 ? 18.298 -4.827 -3.517 1.00 91.31 105 GLU A N 1
ATOM 810 C CA . GLU A 1 105 ? 18.840 -4.260 -4.749 1.00 91.31 105 GLU A CA 1
ATOM 811 C C . GLU A 1 105 ? 17.762 -4.113 -5.826 1.00 91.31 105 GLU A C 1
ATOM 813 O O . GLU A 1 105 ? 17.538 -3.004 -6.317 1.00 91.31 105 GLU A O 1
ATOM 818 N N . ASP A 1 106 ? 17.026 -5.184 -6.135 1.00 88.50 106 ASP A N 1
ATOM 819 C CA . ASP A 1 106 ? 15.992 -5.117 -7.167 1.00 88.50 106 ASP A CA 1
ATOM 820 C C . ASP A 1 106 ? 14.802 -4.254 -6.750 1.00 88.50 106 ASP A C 1
ATOM 822 O O . ASP A 1 106 ? 14.258 -3.552 -7.601 1.00 88.50 106 ASP A O 1
ATOM 826 N N . ARG A 1 107 ? 14.443 -4.197 -5.456 1.00 87.25 107 ARG A N 1
ATOM 827 C CA . ARG A 1 107 ? 13.433 -3.233 -4.975 1.00 87.25 107 ARG A CA 1
ATOM 828 C C . ARG A 1 107 ? 13.835 -1.791 -5.278 1.00 87.25 107 ARG A C 1
ATOM 830 O O . ARG A 1 107 ? 13.026 -1.020 -5.789 1.00 87.25 107 ARG A O 1
ATOM 837 N N . VAL A 1 108 ? 15.086 -1.426 -4.990 1.00 87.31 108 VAL A N 1
ATOM 838 C CA . VAL A 1 108 ? 15.600 -0.073 -5.255 1.00 87.31 108 VAL A CA 1
ATOM 839 C C . VAL A 1 108 ? 15.615 0.215 -6.756 1.00 87.31 108 VAL A C 1
ATOM 841 O O . VAL A 1 108 ? 15.136 1.266 -7.181 1.00 87.31 108 VAL A O 1
ATOM 844 N N . ARG A 1 109 ? 16.113 -0.723 -7.572 1.00 90.31 109 ARG A N 1
ATOM 845 C CA . ARG A 1 109 ? 16.141 -0.578 -9.037 1.00 90.31 109 ARG A CA 1
ATOM 846 C C . ARG A 1 109 ? 14.738 -0.430 -9.617 1.00 90.31 109 ARG A C 1
ATOM 848 O O . ARG A 1 109 ? 14.520 0.438 -10.459 1.00 90.31 109 ARG A O 1
ATOM 855 N N . PHE A 1 110 ? 13.787 -1.227 -9.142 1.00 91.06 110 PHE A N 1
ATOM 856 C CA . PHE A 1 110 ? 12.397 -1.153 -9.568 1.00 91.06 110 PHE A CA 1
ATOM 857 C C . PHE A 1 110 ? 11.757 0.194 -9.208 1.00 91.06 110 PHE A C 1
ATOM 859 O O . PHE A 1 110 ? 11.143 0.830 -10.062 1.00 91.06 110 PHE A O 1
ATOM 866 N N . HIS A 1 111 ? 11.972 0.700 -7.990 1.00 86.88 111 HIS A N 1
ATOM 867 C CA . HIS A 1 111 ? 11.465 2.020 -7.597 1.00 86.88 111 HIS A CA 1
ATOM 868 C C . HIS A 1 111 ? 12.044 3.151 -8.464 1.00 86.88 111 HIS A C 1
ATOM 870 O O . HIS A 1 111 ? 11.347 4.127 -8.738 1.00 86.88 111 HIS A O 1
ATOM 876 N N . SER A 1 112 ? 13.281 3.024 -8.954 1.00 88.44 112 SER A N 1
ATOM 877 C CA . SER A 1 112 ? 13.839 3.972 -9.928 1.00 88.44 112 SER A CA 1
ATOM 878 C C . SER A 1 112 ? 13.107 3.941 -11.274 1.00 88.44 112 SER A C 1
ATOM 880 O O . SER A 1 112 ? 12.899 5.000 -11.861 1.00 88.44 112 SER A O 1
ATOM 882 N N . VAL A 1 113 ? 12.665 2.766 -11.743 1.00 89.81 113 VAL A N 1
ATOM 883 C CA . VAL A 1 113 ? 11.825 2.644 -12.953 1.00 89.81 113 VAL A CA 1
ATOM 884 C C . VAL A 1 113 ? 10.477 3.331 -12.748 1.00 89.81 113 VAL A C 1
ATOM 886 O O . VAL A 1 113 ? 10.067 4.121 -13.593 1.00 89.81 113 VAL A O 1
ATOM 889 N N . VAL A 1 114 ? 9.824 3.096 -11.606 1.00 87.06 114 VAL A N 1
ATOM 890 C CA . VAL A 1 114 ? 8.548 3.753 -11.270 1.00 87.06 114 VAL A CA 1
ATOM 891 C C . VAL A 1 114 ? 8.701 5.276 -11.273 1.00 87.06 114 VAL A C 1
ATOM 893 O O . VAL A 1 114 ? 7.898 5.973 -11.886 1.00 87.06 114 VAL A O 1
ATOM 896 N N . ARG A 1 115 ? 9.761 5.810 -10.648 1.00 86.88 115 ARG A N 1
ATOM 897 C CA . ARG A 1 115 ? 10.035 7.258 -10.647 1.00 86.88 115 ARG A CA 1
ATOM 898 C C . ARG A 1 115 ? 10.255 7.809 -12.053 1.00 86.88 115 ARG A C 1
ATOM 900 O O . ARG A 1 115 ? 9.730 8.872 -12.364 1.00 86.88 115 ARG A O 1
ATOM 907 N N . ALA A 1 116 ? 11.016 7.104 -12.890 1.00 87.81 116 ALA A N 1
ATOM 908 C CA . ALA A 1 116 ? 11.265 7.524 -14.266 1.00 87.81 116 ALA A CA 1
ATOM 909 C C . ALA A 1 116 ? 9.962 7.601 -15.081 1.00 87.81 116 ALA A C 1
ATOM 911 O O . ALA A 1 116 ? 9.732 8.599 -15.760 1.00 87.81 116 ALA A O 1
ATOM 912 N N . GLU A 1 117 ? 9.081 6.606 -14.946 1.00 87.69 117 GLU A N 1
ATOM 913 C CA . GLU A 1 117 ? 7.769 6.598 -15.605 1.00 87.69 117 GLU A CA 1
ATOM 914 C C . GLU A 1 117 ? 6.883 7.759 -15.130 1.00 87.69 117 GLU A C 1
ATOM 916 O O . GLU A 1 117 ? 6.272 8.456 -15.942 1.00 87.69 117 GLU A O 1
ATOM 921 N N . VAL A 1 118 ? 6.826 8.004 -13.816 1.00 84.06 118 VAL A N 1
ATOM 922 C CA . VAL A 1 118 ? 6.055 9.124 -13.252 1.00 84.06 118 VAL A CA 1
ATOM 923 C C . VAL A 1 118 ? 6.561 10.458 -13.804 1.00 84.06 118 VAL A C 1
ATOM 925 O O . VAL A 1 118 ? 5.760 11.269 -14.268 1.00 84.06 118 VAL A O 1
ATOM 928 N N . LEU A 1 119 ? 7.880 10.675 -13.820 1.00 84.00 119 LEU A N 1
ATOM 929 C CA . LEU A 1 119 ? 8.481 11.894 -14.368 1.00 84.00 119 LEU A CA 1
ATOM 930 C C . LEU A 1 119 ? 8.176 12.066 -15.860 1.00 84.00 119 LEU A C 1
ATOM 932 O O . LEU A 1 119 ? 7.839 13.169 -16.290 1.00 84.00 119 LEU A O 1
ATOM 936 N N . GLN A 1 120 ? 8.231 10.984 -16.640 1.00 85.38 120 GLN A N 1
ATOM 937 C CA . GLN A 1 120 ? 7.892 11.025 -18.059 1.00 85.38 120 GLN A CA 1
ATOM 938 C C . GLN A 1 120 ? 6.432 11.443 -18.272 1.00 85.38 120 GLN A C 1
ATOM 940 O O . GLN A 1 120 ? 6.162 12.327 -19.086 1.00 85.38 120 GLN A O 1
ATOM 945 N N . ARG A 1 121 ? 5.487 10.881 -17.510 1.00 82.69 121 ARG A N 1
ATOM 946 C CA . ARG A 1 121 ? 4.064 11.249 -17.605 1.00 82.69 121 ARG A CA 1
ATOM 947 C C . ARG A 1 121 ? 3.796 12.688 -17.191 1.00 82.69 121 ARG A C 1
ATOM 949 O O . ARG A 1 121 ? 3.014 13.355 -17.857 1.00 82.69 121 ARG A O 1
ATOM 956 N N . LEU A 1 122 ? 4.462 13.178 -16.146 1.00 79.44 122 LEU A N 1
ATOM 957 C CA . LEU A 1 122 ? 4.361 14.580 -15.733 1.00 79.44 122 LEU A CA 1
ATOM 958 C C . LEU A 1 122 ? 4.889 15.526 -16.816 1.00 79.44 122 LEU A C 1
ATOM 960 O O . LEU A 1 122 ? 4.278 16.556 -17.070 1.00 79.44 122 LEU A O 1
ATOM 964 N N . SER A 1 123 ? 5.979 15.157 -17.496 1.00 78.06 123 SER A N 1
ATOM 965 C CA . SER A 1 123 ? 6.519 15.949 -18.611 1.00 78.06 123 SER A CA 1
ATOM 966 C C . SER A 1 123 ? 5.656 15.902 -19.879 1.00 78.06 123 SER A C 1
ATOM 968 O O . SER A 1 123 ? 5.714 16.818 -20.693 1.00 78.06 123 SER A O 1
ATOM 970 N N . ALA A 1 124 ? 4.862 14.840 -20.048 1.00 73.62 124 ALA A N 1
ATOM 971 C CA . ALA A 1 124 ? 3.975 14.639 -21.191 1.00 73.62 124 ALA A CA 1
ATOM 972 C C . ALA A 1 124 ? 2.540 15.139 -20.947 1.00 73.62 124 ALA A C 1
ATOM 974 O O . ALA A 1 124 ? 1.752 15.207 -21.891 1.00 73.62 124 ALA A O 1
ATOM 975 N N . ALA A 1 125 ? 2.181 15.464 -19.701 1.00 66.00 125 ALA A N 1
ATOM 976 C CA . ALA A 1 125 ? 0.874 16.005 -19.373 1.00 66.00 125 ALA A CA 1
ATOM 977 C C . ALA A 1 125 ? 0.745 17.413 -19.985 1.00 66.00 125 ALA A C 1
ATOM 979 O O . ALA A 1 125 ? 1.583 18.274 -19.705 1.00 66.00 125 ALA A O 1
ATOM 980 N N . PRO A 1 126 ? -0.270 17.674 -20.830 1.00 56.38 126 PRO A N 1
ATOM 981 C CA . PRO A 1 126 ? -0.476 19.006 -21.371 1.00 56.38 126 PRO A CA 1
ATOM 982 C C . PRO A 1 126 ? -0.710 19.980 -20.216 1.00 56.38 126 PRO A C 1
ATOM 984 O O . PRO A 1 126 ? -1.572 19.753 -19.367 1.00 56.38 126 PRO A O 1
ATOM 987 N N . VAL A 1 127 ? 0.054 21.074 -20.193 1.00 57.47 127 VAL A N 1
ATOM 988 C CA . VAL A 1 127 ? -0.225 22.211 -19.317 1.00 57.47 127 VAL A CA 1
ATOM 989 C C . VAL A 1 127 ? -1.545 22.805 -19.796 1.00 57.47 127 VAL A C 1
ATOM 991 O O . VAL A 1 127 ? -1.576 23.594 -20.738 1.00 57.47 127 VAL A O 1
ATOM 994 N N . THR A 1 128 ? -2.661 22.415 -19.185 1.00 51.31 128 THR A N 1
ATOM 995 C CA . THR A 1 128 ? -3.881 23.215 -19.263 1.00 51.31 128 THR A CA 1
ATOM 996 C C . THR A 1 128 ? -3.614 24.486 -18.477 1.00 51.31 128 THR A C 1
ATOM 998 O O . THR A 1 128 ? -3.861 24.551 -17.275 1.00 51.31 128 THR A O 1
ATOM 1001 N N . VAL A 1 129 ? -3.060 25.487 -19.161 1.00 51.47 129 VAL A N 1
ATOM 1002 C CA . VAL A 1 129 ? -3.205 26.875 -18.743 1.00 51.47 129 VAL A CA 1
ATOM 1003 C C . VAL A 1 129 ? -4.706 27.122 -18.792 1.00 51.47 129 VAL A C 1
ATOM 1005 O O . VAL A 1 129 ? -5.298 27.206 -19.869 1.00 51.47 129 VAL A O 1
ATOM 1008 N N . ALA A 1 130 ? -5.350 27.118 -17.628 1.00 49.56 130 ALA A N 1
ATOM 1009 C CA . ALA A 1 130 ? -6.656 27.727 -17.505 1.00 49.56 130 ALA A CA 1
ATOM 1010 C C . ALA A 1 130 ? -6.434 29.206 -17.831 1.00 49.56 130 ALA A C 1
ATOM 1012 O O . ALA A 1 130 ? -5.903 29.948 -17.010 1.00 49.56 130 ALA A O 1
ATOM 1013 N N . ASN A 1 131 ? -6.737 29.605 -19.067 1.00 44.34 131 ASN A N 1
ATOM 1014 C CA . ASN A 1 131 ? -6.908 31.011 -19.390 1.00 44.34 131 ASN A CA 1
ATOM 1015 C C . ASN A 1 131 ? -8.119 31.469 -18.577 1.00 44.34 131 ASN A C 1
ATOM 1017 O O . ASN A 1 131 ? -9.264 31.224 -18.960 1.00 44.34 131 ASN A O 1
ATOM 1021 N N . GLU A 1 132 ? -7.857 32.037 -17.404 1.00 46.69 132 GLU A N 1
ATOM 1022 C CA . GLU A 1 132 ? -8.839 32.816 -16.672 1.00 46.69 132 GLU A CA 1
ATOM 1023 C C . GLU A 1 132 ? -9.242 33.994 -17.569 1.00 46.69 132 GLU A C 1
ATOM 1025 O O . GLU A 1 132 ? -8.425 34.844 -17.896 1.00 46.69 132 GLU A O 1
ATOM 1030 N N . PHE A 1 133 ? -10.485 33.936 -18.04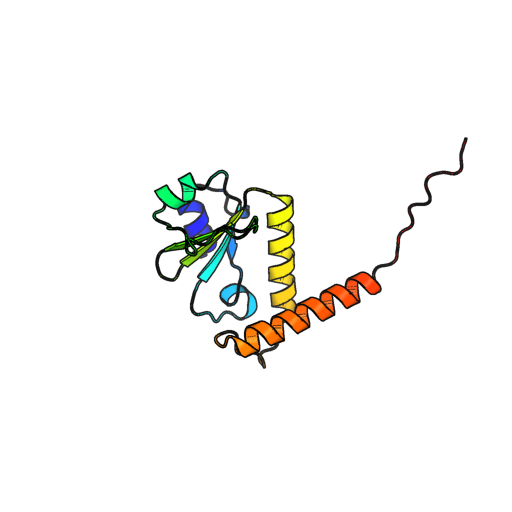5 1.00 49.62 133 PHE A N 1
ATOM 1031 C CA . PHE A 1 133 ? -11.375 35.042 -18.394 1.00 49.62 133 PHE A CA 1
ATOM 1032 C C . PHE A 1 133 ? -10.726 36.418 -18.650 1.00 49.62 133 PHE A C 1
ATOM 1034 O O . PHE A 1 133 ? -10.620 37.236 -17.739 1.00 49.62 133 PHE A O 1
ATOM 1041 N N . ASP A 1 134 ? -10.449 36.721 -19.921 1.00 47.72 134 ASP A N 1
ATOM 1042 C CA . ASP A 1 134 ? -10.603 38.090 -20.423 1.00 47.72 134 ASP A CA 1
ATOM 1043 C C . ASP A 1 134 ? -12.097 38.307 -20.699 1.00 47.72 134 ASP A C 1
ATOM 1045 O O . ASP A 1 134 ? -12.588 37.942 -21.762 1.00 47.72 134 ASP A O 1
ATOM 1049 N N . ASP A 1 135 ? -12.824 38.821 -19.709 1.00 49.91 135 ASP A N 1
ATOM 1050 C CA . ASP A 1 135 ? -14.114 39.502 -19.886 1.00 49.91 135 ASP A CA 1
ATOM 1051 C C . ASP A 1 135 ? -14.462 40.250 -18.586 1.00 49.91 135 ASP A C 1
ATOM 1053 O O . ASP A 1 135 ? -15.201 39.709 -17.764 1.00 49.91 135 ASP A O 1
ATOM 1057 N N . ILE A 1 136 ? -13.914 41.466 -18.398 1.00 45.66 136 ILE A N 1
ATOM 1058 C CA . ILE A 1 136 ? -14.614 42.676 -17.887 1.00 45.66 136 ILE A CA 1
ATOM 1059 C C . ILE A 1 136 ? -13.934 43.926 -18.462 1.00 45.66 136 ILE A C 1
ATOM 1061 O O . ILE A 1 136 ? -12.716 44.095 -18.230 1.00 45.66 136 ILE A O 1
#

Sequence (136 aa):
MTTETQIAKELSVPVENVCTVGSTLICGKGNDIDFLCLVPSDEVLVRAGFQPDIEVEYESPLQSWRRGSINVIAVNDRAFFLSEVAIAYGAKALFDSRFDMRTREDRVRFHSVVRAEVLQRLSAAPVTVANEFDDI

=== Feature glossary ===
Key to the feature types in this record:

pLDDT. pLDDT is the predicted lDDT-Cα score: AlphaFold's confidence that the local environment of each residue (all inter-atomic distances within 15 Å) is correctly placed. It is a per-residue number between 0 and 100, with higher meaning more reliable.

Radius of gyration, Cα contacts, bounding box. The geometric summary reports three shape descriptors. Rg (radius of gyration) measures how spread out the Cα atoms are about their centre of mass; compact globular proteins have small Rg, elongated or unfolded ones large. Cα contacts (<8 Å, |i−j|>4) count long-range residue pairs in spatial proximity — high for tightly packed folds, near zero for rods or random coil. The bounding-box extents give the protein's footprint along x, y, z in Å.

Backbone torsions (φ/ψ). Backbone dihedral angles. Every residue except chain termini has a φ (preceding-C → N → Cα → C) and a ψ (N → Cα → C → next-N). They are reported in degrees following the IUPAC sign convention. Secondary structure is essentially a statement about which (φ, ψ) basin each residue occupies.

Contact-map, Ramachandran, and PAE plots. Plot images: a contact map (which residues are close in 3D, as an N×N binary image), a Ramachandran scatter (backbone torsion angles, revealing secondary-structure composition at a glance), and — for AlphaFold structures — a PAE heatmap (pairwise prediction confidence).

Predicted aligned error. Predicted Aligned Error (PAE) is an AlphaFold confidence matrix: entry (i, j) is the expected error in the position of residue j, in ångströms, when the prediction is superimposed on the true structure at residue i. Low PAE within a block of residues means that block is internally rigid and well-predicted; high PAE between two blocks means their relative placement is uncertain even if each block individually is confident.

Secondary structure (3-state, P-SEA). Three-state secondary structure (P-SEA) collapses the eight DSSP classes into helix (a), strand (b), and coil (c). P-SEA assigns these from Cα geometry alone — distances and angles — without requiring backbone oxygens, so it works on any Cα trace.

Solvent-accessible surface area. Solvent-accessible surface area (SASA) is the area in Å² traced out by the centre of a 1.4 Å probe sphere (a water molecule) rolled over the protein's van der Waals surface (Shrake–Rupley / Lee–Richards construction). Buried residues have near-zero SASA; fully exposed residues can exceed 200 Å². The total SASA scales roughly with the number of surface residues.

Foldseek 3Di. The Foldseek 3Di string encodes local tertiary geometry as a 20-letter alphabet — one character per residue — derived from the relative positions of nearby Cα atoms. Unli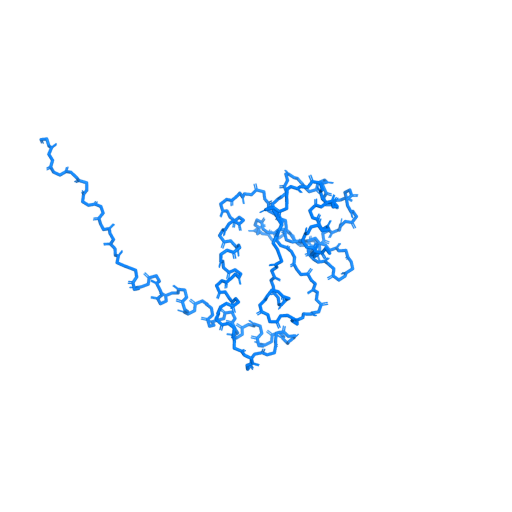ke the amino-acid sequence, 3Di is a direct function of the 3D structure, so two proteins with the same fold have similar 3Di strings even at low sequence identity.

B-factor. For experimental (PDB) structures, the B-factor (temperature factor) quantifies the positional spread of each atom in the crystal — a combination of thermal vibration and static disorder — in units of Å². High B-factors mark flexible loops or poorly resolved regions; low B-factors mark the rigid, well-ordered core.

mmCIF coordinates. The mmCIF block holds the 3D Cartesian coordinates of each backbone atom (N, Cα, C, O) in ångströms. mmCIF is the PDB's canonical archive format — a tagged-loop text representation of the atomic model.

InterPro / GO / CATH / organism. Functional annotations link the protein to curated databases. InterPro entries identify conserved domains and families by matching the sequence against member-database signatures (Pfam, PROSITE, CDD, …). Gene Ontology (GO) terms describe molecular function, biological process, and cellular component in a controlled vocabulary. CATH places the structure in a hierarchical fold classification (Class/Architecture/Topology/Homologous-superfamily). The organism is the source species.

Rendered structure images. Structure images are PyMOL renders from six orthogonal camera directions. Cartoon representation draws helices as coils and strands as arrows; sticks shows the backbone as bonds; surface shows the solvent-excluded envelope. Rainbow coloring maps sequence position to hue (blue→red, N→C); chain coloring assigns a distinct color per polypeptide.

Sequence. This is the polypeptide sequence — one letter per residue, N-terminus first. Length ranges from a few dozen residues for small domains to over a thousand for large multi-domain proteins.

Secondary structure (8-state, DSSP). The SS8 string is DSSP's per-residue secondary-structure call. α-helix (H) means an i→i+4 H-bond ladder; β-strand (E) means the residue participates in a β-sheet; 3₁₀ (G) and π (I) are tighter and wider helices; T/S are turns/bends; '-' is loop.

Nearest PDB structures. Structural nearest neighbors (via Foldseek easy-search vs the PDB). Reported per hit: target PDB id, E-value, and alignment TM-score. A TM-score above ~0.5 is the conventional threshold for 'same fold'.